Protein AF-A0A9P8IBQ2-F1 (afdb_monomer_lite)

Structure (mmCIF, N/CA/C/O backbone):
data_AF-A0A9P8IBQ2-F1
#
_entry.id   AF-A0A9P8IBQ2-F1
#
loop_
_atom_site.group_PDB
_atom_site.id
_atom_site.type_symbol
_atom_site.label_atom_id
_atom_site.label_alt_id
_atom_site.label_comp_id
_atom_site.label_asym_id
_atom_site.label_entity_id
_atom_site.label_seq_id
_atom_site.pdbx_PDB_ins_code
_atom_site.Cartn_x
_atom_site.Cartn_y
_atom_site.Cartn_z
_atom_site.occupancy
_atom_site.B_iso_or_equiv
_atom_site.auth_seq_id
_atom_site.auth_comp_id
_atom_site.auth_asym_id
_atom_site.auth_atom_id
_atom_site.pdbx_PDB_model_num
ATOM 1 N N . MET A 1 1 ? 15.523 18.089 0.288 1.00 54.06 1 MET A N 1
ATOM 2 C CA . MET A 1 1 ? 16.925 17.943 -0.165 1.00 54.06 1 MET A CA 1
ATOM 3 C C . MET A 1 1 ? 16.979 16.726 -1.082 1.00 54.06 1 MET A C 1
ATOM 5 O O . MET A 1 1 ? 16.667 15.637 -0.617 1.00 54.06 1 MET A O 1
ATOM 9 N N . LEU A 1 2 ? 17.237 16.888 -2.386 1.00 58.06 2 LEU A N 1
ATOM 10 C CA . LEU A 1 2 ? 17.301 15.734 -3.292 1.00 58.06 2 LEU A CA 1
ATOM 11 C C . LEU A 1 2 ? 18.454 14.821 -2.852 1.00 58.06 2 LEU A C 1
ATOM 13 O O . LEU A 1 2 ? 19.604 15.252 -2.775 1.00 58.06 2 LEU A O 1
ATOM 17 N N . VAL A 1 3 ? 18.156 13.559 -2.557 1.00 69.81 3 VAL A N 1
ATOM 18 C CA . VAL A 1 3 ? 19.186 12.550 -2.308 1.00 69.81 3 VAL A CA 1
ATOM 19 C C . VAL A 1 3 ? 19.750 12.134 -3.667 1.00 69.81 3 VAL A C 1
ATOM 21 O O . VAL A 1 3 ? 19.158 11.328 -4.379 1.00 69.81 3 VAL A O 1
ATOM 24 N N . HIS A 1 4 ? 20.884 12.719 -4.048 1.00 77.94 4 HIS A N 1
ATOM 25 C CA . HIS A 1 4 ? 21.529 12.486 -5.348 1.00 77.94 4 HIS A CA 1
ATOM 26 C C . HIS A 1 4 ? 22.139 11.076 -5.455 1.00 77.94 4 HIS A C 1
ATOM 28 O O . HIS A 1 4 ? 22.403 10.579 -6.547 1.00 77.94 4 HIS A O 1
ATOM 34 N N . ASN A 1 5 ? 22.331 10.396 -4.320 1.00 89.75 5 ASN A N 1
ATOM 35 C CA . ASN A 1 5 ? 22.860 9.041 -4.281 1.00 89.75 5 ASN A CA 1
ATOM 36 C C . ASN A 1 5 ? 21.721 8.012 -4.286 1.00 89.75 5 ASN A C 1
ATOM 38 O O . ASN A 1 5 ? 20.946 7.917 -3.333 1.00 89.75 5 ASN A O 1
ATOM 42 N N . ARG A 1 6 ? 21.653 7.198 -5.346 1.00 90.00 6 ARG A N 1
ATOM 43 C CA . ARG A 1 6 ? 20.630 6.151 -5.508 1.00 90.00 6 ARG A CA 1
ATOM 44 C C . ARG A 1 6 ? 20.550 5.202 -4.309 1.00 90.00 6 ARG A C 1
ATOM 46 O O . ARG A 1 6 ? 19.447 4.811 -3.943 1.00 90.00 6 ARG A O 1
ATOM 53 N N . ARG A 1 7 ? 21.683 4.858 -3.684 1.00 91.50 7 ARG A N 1
ATOM 54 C CA . ARG A 1 7 ? 21.722 3.973 -2.510 1.00 91.50 7 ARG A CA 1
ATOM 55 C C . ARG A 1 7 ? 21.047 4.626 -1.307 1.00 91.50 7 ARG A C 1
ATOM 57 O O . ARG A 1 7 ? 20.096 4.067 -0.776 1.00 91.50 7 ARG A O 1
ATOM 64 N N . ARG A 1 8 ? 21.450 5.854 -0.973 1.00 90.38 8 ARG A N 1
ATOM 65 C CA . ARG A 1 8 ? 20.826 6.623 0.116 1.00 90.38 8 ARG A CA 1
ATOM 66 C C . ARG A 1 8 ? 19.342 6.881 -0.137 1.00 90.38 8 ARG A C 1
ATOM 68 O O . ARG A 1 8 ? 18.560 6.897 0.800 1.00 90.38 8 ARG A O 1
ATOM 75 N N . LYS A 1 9 ? 18.934 7.064 -1.400 1.00 92.00 9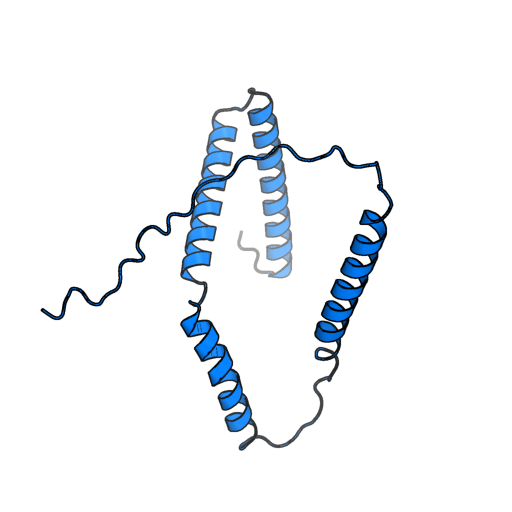 LYS A N 1
ATOM 76 C CA . LYS A 1 9 ? 17.516 7.208 -1.754 1.00 92.00 9 LYS A CA 1
ATOM 77 C C . LYS A 1 9 ? 16.739 5.927 -1.444 1.00 92.00 9 LYS A C 1
ATOM 79 O O . LYS A 1 9 ? 15.644 6.022 -0.913 1.00 92.00 9 LYS A O 1
ATOM 84 N N . ARG A 1 10 ? 17.289 4.750 -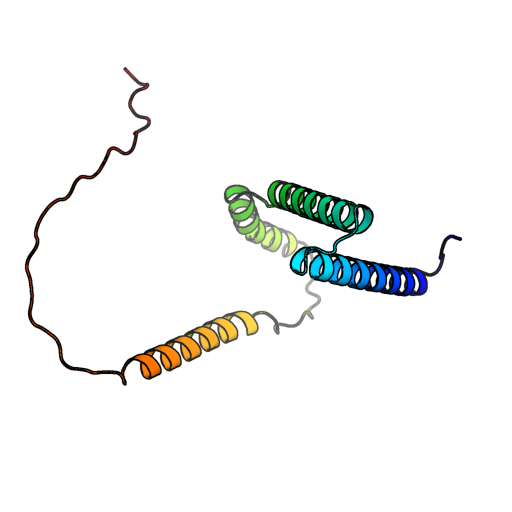1.762 1.00 91.25 10 ARG A N 1
ATOM 85 C CA . ARG A 1 10 ? 16.660 3.461 -1.428 1.00 91.25 10 ARG A CA 1
ATOM 86 C C . ARG A 1 10 ? 16.554 3.264 0.079 1.00 91.25 10 ARG A C 1
ATOM 88 O O . ARG A 1 10 ? 15.479 2.928 0.545 1.00 91.25 10 ARG A O 1
ATOM 95 N N . GLU A 1 11 ? 17.632 3.525 0.813 1.00 93.19 11 GLU A N 1
ATOM 96 C CA . GLU A 1 11 ? 17.653 3.435 2.280 1.00 93.19 11 GLU A CA 1
ATOM 97 C C . GLU A 1 11 ? 16.617 4.382 2.906 1.00 93.19 11 GLU A C 1
ATOM 99 O O . GLU A 1 11 ? 15.826 3.965 3.743 1.00 93.19 11 GLU A O 1
ATOM 104 N N . TYR A 1 12 ? 16.539 5.629 2.431 1.00 93.25 12 TYR A N 1
ATOM 105 C CA . TYR A 1 12 ? 15.530 6.588 2.882 1.00 93.25 12 TYR A CA 1
ATOM 106 C C . TYR A 1 12 ? 14.097 6.139 2.566 1.00 93.25 12 TYR A C 1
ATOM 108 O O . TYR A 1 12 ? 13.220 6.244 3.415 1.00 93.25 12 TYR A O 1
ATOM 116 N N . LEU A 1 13 ? 13.843 5.633 1.356 1.00 94.56 13 LEU A N 1
ATOM 117 C CA . LEU A 1 13 ? 12.515 5.138 0.983 1.00 94.56 13 LEU A CA 1
ATOM 118 C C . LEU A 1 13 ? 12.120 3.893 1.783 1.00 94.56 13 LEU A C 1
ATOM 120 O O . LEU A 1 13 ? 10.957 3.774 2.145 1.00 94.56 13 LEU A O 1
ATOM 124 N N . ALA A 1 14 ? 13.070 3.004 2.080 1.00 95.06 14 ALA A N 1
ATOM 125 C CA . ALA A 1 14 ? 12.837 1.850 2.942 1.00 95.06 14 ALA A CA 1
ATOM 126 C C . ALA A 1 14 ? 12.444 2.299 4.356 1.00 95.06 14 ALA A C 1
ATOM 128 O O . ALA A 1 14 ? 11.405 1.884 4.853 1.00 95.06 14 ALA A O 1
ATOM 129 N N . GLN A 1 15 ? 13.187 3.244 4.941 1.00 95.81 15 GLN A N 1
ATOM 130 C CA . GLN A 1 15 ? 12.851 3.820 6.248 1.00 95.81 15 GLN A CA 1
ATOM 131 C C . GLN A 1 15 ? 11.469 4.486 6.253 1.00 95.81 15 GLN A C 1
ATOM 133 O O . GLN A 1 15 ? 10.696 4.315 7.188 1.00 95.81 15 GLN A O 1
ATOM 138 N N . GLN A 1 16 ? 11.129 5.241 5.206 1.00 95.69 16 GLN A N 1
ATOM 139 C CA . GLN A 1 16 ? 9.805 5.863 5.091 1.00 95.69 16 GLN A CA 1
ATOM 140 C C . GLN A 1 16 ? 8.689 4.819 4.965 1.00 95.69 16 GLN A C 1
ATOM 142 O O . GLN A 1 16 ? 7.636 4.983 5.575 1.00 95.69 16 GLN A O 1
ATOM 147 N N . ALA A 1 17 ? 8.919 3.742 4.211 1.00 95.38 17 ALA A N 1
ATOM 148 C CA . ALA A 1 17 ? 7.964 2.647 4.085 1.00 95.38 17 ALA A CA 1
ATOM 149 C C . ALA A 1 17 ? 7.760 1.912 5.418 1.00 95.38 17 ALA A C 1
ATOM 151 O O . ALA A 1 17 ? 6.627 1.593 5.759 1.00 95.38 17 ALA A O 1
ATOM 152 N N . GLU A 1 18 ? 8.824 1.695 6.192 1.00 97.25 18 GLU A N 1
ATOM 153 C CA . GLU A 1 18 ? 8.748 1.096 7.531 1.00 97.25 18 GLU A CA 1
ATOM 154 C C . GLU A 1 18 ? 7.956 1.973 8.507 1.00 97.25 18 GLU A C 1
ATOM 156 O O . GLU A 1 18 ? 7.081 1.472 9.209 1.00 97.25 18 GLU A O 1
ATOM 161 N N . LEU A 1 19 ? 8.206 3.288 8.519 1.00 96.88 19 LEU A N 1
ATOM 162 C CA . LEU A 1 19 ? 7.449 4.231 9.350 1.00 96.88 19 LEU A CA 1
ATOM 163 C C . LEU A 1 19 ? 5.963 4.246 8.985 1.00 96.88 19 LEU A C 1
ATOM 165 O O . LEU A 1 19 ? 5.103 4.248 9.866 1.00 96.88 19 LEU A O 1
ATOM 169 N N . LEU A 1 20 ? 5.662 4.228 7.687 1.00 95.62 20 LEU A N 1
ATOM 170 C CA . LEU A 1 20 ? 4.293 4.164 7.199 1.00 95.62 20 LEU A CA 1
ATOM 171 C C . LEU A 1 20 ? 3.638 2.832 7.597 1.00 95.62 20 LEU A C 1
ATOM 173 O O . LEU A 1 20 ? 2.549 2.849 8.162 1.00 95.62 20 LEU A O 1
ATOM 177 N N . ALA A 1 21 ? 4.317 1.699 7.409 1.00 95.38 21 ALA A N 1
ATOM 178 C CA . ALA A 1 21 ? 3.824 0.378 7.807 1.00 95.38 21 ALA A CA 1
ATOM 179 C C . ALA A 1 21 ? 3.560 0.271 9.321 1.00 95.38 21 ALA A C 1
ATOM 181 O O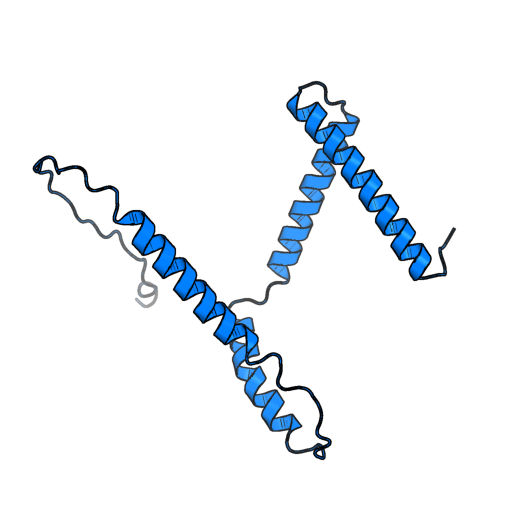 . ALA A 1 21 ? 2.571 -0.327 9.736 1.00 95.38 21 ALA A O 1
ATOM 182 N N . ALA A 1 22 ? 4.405 0.882 10.154 1.00 97.56 22 ALA A N 1
ATOM 183 C CA . ALA A 1 22 ? 4.165 0.950 11.593 1.00 97.56 22 ALA A CA 1
ATOM 184 C C . ALA A 1 22 ? 2.910 1.781 11.910 1.00 97.56 22 ALA A C 1
ATOM 186 O O . ALA A 1 22 ? 2.015 1.308 12.604 1.00 97.56 22 ALA A O 1
ATOM 187 N N . SER A 1 23 ? 2.793 2.982 11.330 1.00 96.25 23 SER A N 1
ATOM 188 C CA . SER A 1 23 ? 1.647 3.871 11.579 1.00 96.25 23 SER A CA 1
ATOM 189 C C . SER A 1 23 ? 0.300 3.271 11.155 1.00 96.25 23 SER A C 1
ATOM 191 O O . SER A 1 23 ? -0.732 3.541 11.767 1.00 96.25 23 SER A O 1
ATOM 193 N N . THR A 1 24 ? 0.306 2.439 10.117 1.00 96.50 24 THR A N 1
ATOM 194 C CA . THR A 1 24 ? -0.893 1.802 9.559 1.00 96.50 24 THR A CA 1
ATOM 195 C C . THR A 1 24 ? -1.285 0.572 10.363 1.00 96.50 24 THR A C 1
ATOM 197 O O . THR A 1 24 ? -2.471 0.376 10.627 1.00 96.50 24 THR A O 1
ATOM 200 N N . ALA A 1 25 ? -0.305 -0.197 10.847 1.00 97.19 25 ALA A N 1
ATOM 201 C CA . ALA A 1 25 ? -0.527 -1.267 11.813 1.00 97.19 25 ALA A CA 1
ATOM 202 C C . ALA A 1 25 ? -1.110 -0.729 13.130 1.00 97.19 25 ALA A C 1
ATOM 204 O O . ALA A 1 25 ? -2.089 -1.282 13.633 1.00 97.19 25 ALA A O 1
ATOM 205 N N . ASP A 1 26 ? -0.577 0.383 13.643 1.00 97.19 26 ASP A N 1
ATOM 206 C CA . ASP A 1 26 ? -1.092 1.043 14.847 1.00 97.19 26 ASP A CA 1
ATOM 207 C C . ASP A 1 26 ? -2.528 1.547 14.641 1.00 97.19 26 ASP A C 1
ATOM 209 O O . ASP A 1 26 ? -3.400 1.328 15.486 1.00 97.19 26 ASP A O 1
ATOM 213 N N . ALA A 1 27 ? -2.806 2.174 13.493 1.00 97.06 27 ALA A N 1
ATOM 214 C CA . ALA A 1 27 ? -4.151 2.614 13.127 1.00 97.06 27 ALA A CA 1
ATOM 215 C C . ALA A 1 27 ? -5.134 1.436 13.026 1.00 97.06 27 ALA A C 1
ATOM 217 O O . ALA A 1 27 ? -6.254 1.526 13.528 1.00 97.06 27 ALA A O 1
ATOM 218 N N . ALA A 1 28 ? -4.719 0.321 12.419 1.00 96.94 28 ALA A N 1
ATOM 219 C CA . ALA A 1 28 ? -5.536 -0.885 12.301 1.00 96.94 28 ALA A CA 1
ATOM 220 C C . ALA A 1 28 ? -5.811 -1.527 13.670 1.00 96.94 28 ALA A C 1
ATOM 222 O O . ALA A 1 28 ? -6.934 -1.957 13.940 1.00 96.94 28 ALA A O 1
ATOM 223 N N . ALA A 1 29 ? -4.817 -1.552 14.562 1.00 97.81 29 ALA A N 1
ATOM 224 C CA . ALA A 1 29 ? -4.995 -2.023 15.931 1.00 97.81 29 ALA A CA 1
ATOM 225 C C . ALA A 1 29 ? -5.984 -1.136 16.706 1.00 97.81 29 ALA A C 1
ATOM 227 O O . ALA A 1 29 ? -6.877 -1.649 17.381 1.00 97.81 29 ALA A O 1
ATOM 228 N N . ALA A 1 30 ? -5.885 0.189 16.566 1.00 97.00 30 ALA A N 1
ATOM 229 C CA . ALA A 1 30 ? -6.820 1.125 17.184 1.00 97.0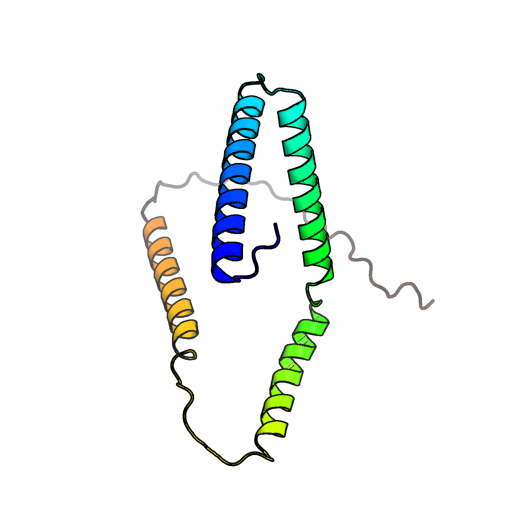0 30 ALA A CA 1
ATOM 230 C C . ALA A 1 30 ? -8.246 1.012 16.606 1.00 97.00 30 ALA A C 1
ATOM 232 O O . ALA A 1 30 ? -9.214 1.125 17.360 1.00 97.00 30 ALA A O 1
ATOM 233 N N . GLU A 1 31 ? -8.396 0.743 15.299 1.00 96.88 31 GLU A N 1
ATOM 234 C CA . GLU A 1 31 ? -9.695 0.471 14.654 1.00 96.88 31 GLU A CA 1
ATOM 235 C C . GLU A 1 31 ? -10.330 -0.789 15.253 1.00 96.88 31 GLU A C 1
ATOM 237 O O . GLU A 1 31 ? -11.497 -0.762 15.642 1.00 96.88 31 GLU A O 1
ATOM 242 N N . ALA A 1 32 ? -9.547 -1.861 15.414 1.00 96.94 32 ALA A N 1
ATOM 243 C CA . ALA A 1 32 ? -10.013 -3.115 16.005 1.00 96.94 32 ALA A CA 1
ATOM 244 C C . ALA A 1 32 ? -10.447 -2.964 17.474 1.00 96.94 32 ALA A C 1
ATOM 246 O O . ALA A 1 32 ? -11.388 -3.626 17.912 1.00 96.94 32 ALA A O 1
ATOM 247 N N . LEU A 1 33 ? -9.788 -2.081 18.229 1.00 97.25 33 LEU A N 1
ATOM 248 C CA . LEU A 1 33 ? -10.142 -1.760 19.616 1.00 97.25 33 LEU A CA 1
ATOM 249 C C . LEU A 1 33 ? -11.292 -0.744 19.731 1.00 97.25 33 LEU A C 1
ATOM 251 O O . LEU A 1 33 ? -11.800 -0.522 20.829 1.00 97.25 33 LEU A O 1
ATOM 255 N N . GLY A 1 34 ? -11.708 -0.121 18.624 1.00 96.88 34 GLY A N 1
ATOM 256 C CA . GLY A 1 34 ? -12.729 0.929 18.611 1.00 96.88 34 GLY A CA 1
ATOM 257 C C . GLY A 1 34 ? -12.261 2.272 19.185 1.00 96.88 34 GLY A C 1
ATOM 258 O O . GLY A 1 34 ? -13.090 3.132 19.472 1.00 96.88 34 GLY A O 1
ATOM 259 N N . THR A 1 35 ? -10.951 2.469 19.356 1.00 97.00 35 THR A N 1
ATOM 260 C CA . THR A 1 35 ? -10.341 3.701 19.891 1.00 97.00 35 THR A CA 1
ATOM 261 C C . THR A 1 35 ? -9.591 4.499 18.822 1.00 97.00 35 THR A C 1
ATOM 263 O O . THR A 1 35 ? -8.749 5.332 19.155 1.00 97.00 35 THR A O 1
ATOM 266 N N . ALA A 1 36 ? -9.841 4.216 17.541 1.00 95.94 36 ALA A N 1
ATOM 267 C CA . ALA A 1 36 ? -9.182 4.897 16.433 1.00 95.94 36 ALA A CA 1
ATOM 268 C C . ALA A 1 36 ? -9.513 6.392 16.406 1.00 95.94 36 ALA A C 1
ATOM 270 O O . ALA A 1 36 ? -10.673 6.791 16.526 1.00 95.94 36 ALA A O 1
ATOM 271 N N . THR A 1 37 ? -8.489 7.214 16.195 1.00 97.44 37 THR A N 1
ATOM 272 C CA . THR A 1 37 ? -8.668 8.646 15.947 1.00 97.44 37 THR A CA 1
ATOM 273 C C . THR A 1 37 ? -9.132 8.898 14.511 1.00 97.44 37 THR A C 1
ATOM 275 O O . THR A 1 37 ? -8.895 8.090 13.608 1.00 97.44 37 THR A O 1
ATOM 278 N N . ASP A 1 38 ? -9.757 10.053 14.265 1.00 96.81 38 ASP A N 1
ATOM 279 C CA . ASP A 1 38 ? -10.210 10.436 12.919 1.00 96.81 38 ASP A CA 1
ATOM 280 C C . ASP A 1 38 ? -9.063 10.443 11.896 1.00 96.81 38 ASP A C 1
ATOM 282 O O . ASP A 1 38 ? -9.240 10.054 10.740 1.00 96.81 38 ASP A O 1
ATOM 286 N N . GLU A 1 39 ? -7.864 10.837 12.331 1.00 95.81 39 GLU A N 1
ATOM 287 C CA . GLU A 1 39 ? -6.658 10.837 11.502 1.00 95.81 39 GLU A CA 1
ATOM 288 C C . GLU A 1 39 ? -6.230 9.417 11.106 1.00 95.81 39 GLU A C 1
ATOM 290 O O . GLU A 1 39 ? -5.921 9.171 9.938 1.00 95.81 39 GLU A O 1
ATOM 295 N N . GLN A 1 40 ? -6.270 8.467 12.045 1.00 96.38 40 GLN A N 1
ATOM 296 C CA . GLN A 1 40 ? -5.962 7.054 11.797 1.00 96.38 40 GLN A CA 1
ATOM 297 C C . GLN A 1 40 ? -6.973 6.421 10.833 1.00 96.38 40 GLN A C 1
ATOM 299 O O . GLN A 1 40 ? -6.589 5.717 9.898 1.00 96.38 40 GLN A O 1
ATOM 304 N N . LEU A 1 41 ? -8.261 6.736 10.993 1.00 96.69 41 LEU A N 1
ATOM 305 C CA . LEU A 1 41 ? -9.307 6.284 10.074 1.00 96.69 41 LEU A CA 1
ATOM 306 C C . LEU A 1 41 ? -9.135 6.878 8.671 1.00 96.69 41 LEU A C 1
ATOM 308 O O . LEU A 1 41 ? -9.332 6.182 7.672 1.00 96.69 41 LEU A O 1
ATOM 312 N N . ALA A 1 42 ? -8.769 8.157 8.567 1.00 97.12 42 ALA A N 1
ATOM 313 C CA . ALA A 1 42 ? -8.498 8.797 7.283 1.00 97.12 42 ALA A CA 1
ATOM 314 C C . ALA A 1 42 ? -7.280 8.175 6.582 1.00 97.12 42 ALA A C 1
ATOM 316 O O . ALA A 1 42 ? -7.307 7.982 5.365 1.00 97.12 42 ALA A O 1
ATOM 317 N N . LEU A 1 43 ? -6.237 7.833 7.339 1.00 96.62 43 LEU A N 1
ATOM 318 C CA . LEU A 1 43 ? -5.051 7.146 6.837 1.00 96.62 43 LEU A CA 1
ATOM 319 C C . LEU A 1 43 ? -5.404 5.757 6.279 1.00 96.62 43 LEU A C 1
ATOM 321 O O . LEU A 1 43 ? -5.093 5.483 5.121 1.00 96.62 43 LEU A O 1
ATOM 325 N N . LEU A 1 44 ? -6.157 4.941 7.021 1.00 96.31 44 LEU A N 1
ATOM 326 C CA . LEU A 1 44 ? -6.595 3.616 6.561 1.00 96.31 44 LEU A CA 1
ATOM 327 C C . LEU A 1 44 ? -7.476 3.680 5.305 1.00 96.31 44 LEU A C 1
ATOM 329 O O . LEU A 1 44 ? -7.349 2.848 4.407 1.00 96.31 44 LEU A O 1
ATOM 333 N N . LYS A 1 45 ? -8.361 4.679 5.206 1.00 96.25 45 LYS A N 1
ATOM 334 C CA . LYS A 1 45 ? -9.182 4.891 4.001 1.00 96.25 45 LYS A CA 1
ATOM 335 C C . LYS A 1 45 ? -8.316 5.169 2.776 1.00 96.25 45 LYS A C 1
ATOM 337 O O . LYS A 1 45 ? -8.499 4.516 1.753 1.00 96.25 45 LYS A O 1
ATOM 342 N N . ARG A 1 46 ? -7.337 6.071 2.901 1.00 95.62 46 ARG A N 1
ATOM 343 C CA . ARG A 1 46 ? -6.403 6.392 1.810 1.00 95.62 46 ARG A CA 1
ATOM 344 C C . ARG A 1 46 ? -5.608 5.169 1.363 1.00 95.62 46 ARG A C 1
ATOM 346 O O . ARG A 1 46 ? -5.422 4.983 0.165 1.00 95.62 46 ARG A O 1
ATOM 353 N N . GLU A 1 47 ? -5.167 4.325 2.292 1.00 93.81 47 GLU A N 1
ATOM 354 C CA . GLU A 1 47 ? -4.467 3.087 1.936 1.00 93.81 47 GLU A CA 1
ATOM 355 C C . GLU A 1 47 ? -5.356 2.097 1.190 1.00 93.81 47 GLU A C 1
ATOM 357 O O . GLU A 1 47 ? -4.944 1.550 0.166 1.00 93.81 47 GLU A O 1
ATOM 362 N N . ARG A 1 48 ? -6.593 1.894 1.657 1.00 93.94 48 ARG A N 1
ATOM 363 C CA . ARG A 1 48 ? -7.565 1.022 0.981 1.00 93.94 48 ARG A CA 1
ATOM 364 C C . ARG A 1 48 ? -7.865 1.524 -0.435 1.00 93.94 48 ARG A C 1
ATOM 366 O O . ARG A 1 48 ? -7.900 0.724 -1.368 1.00 93.94 48 ARG A O 1
ATOM 373 N N . GLU A 1 49 ? -8.029 2.834 -0.610 1.00 94.38 49 GLU A N 1
ATOM 374 C CA . GLU A 1 49 ? -8.224 3.468 -1.921 1.00 94.38 49 GLU A CA 1
ATOM 375 C C . GLU A 1 49 ? -7.002 3.298 -2.832 1.00 94.38 49 GLU A C 1
ATOM 377 O O . GLU A 1 49 ? -7.144 2.948 -4.005 1.00 94.38 49 GLU A O 1
ATOM 382 N N . HIS A 1 50 ? -5.795 3.489 -2.295 1.00 91.38 50 HIS A N 1
ATOM 383 C CA . HIS A 1 50 ? -4.559 3.312 -3.051 1.00 91.38 50 HIS A CA 1
ATOM 384 C C . HIS A 1 50 ? -4.380 1.858 -3.505 1.00 91.38 50 HIS A C 1
ATOM 386 O O . HIS A 1 50 ? -4.124 1.607 -4.683 1.00 91.38 50 HIS A O 1
ATOM 392 N N . ALA A 1 51 ? -4.595 0.895 -2.606 1.00 90.56 51 ALA A N 1
ATOM 393 C CA . ALA A 1 51 ? -4.526 -0.529 -2.922 1.00 90.56 51 ALA A CA 1
ATOM 394 C C . ALA A 1 51 ? -5.570 -0.939 -3.977 1.00 90.56 51 ALA A C 1
ATOM 396 O O . ALA A 1 51 ? -5.258 -1.696 -4.898 1.00 90.56 51 ALA A O 1
ATOM 397 N N . ALA A 1 52 ? -6.793 -0.404 -3.894 1.00 90.06 52 ALA A N 1
ATOM 398 C CA . ALA A 1 52 ? -7.828 -0.637 -4.900 1.00 90.06 52 ALA A CA 1
ATOM 399 C C . ALA A 1 52 ? -7.423 -0.076 -6.273 1.00 90.06 52 ALA A C 1
ATOM 401 O O . ALA A 1 52 ? -7.529 -0.769 -7.286 1.00 90.06 52 ALA A O 1
ATOM 402 N N . HIS A 1 53 ? -6.886 1.145 -6.312 1.00 88.06 53 HIS A N 1
ATOM 403 C CA . HIS A 1 53 ? -6.418 1.759 -7.551 1.00 88.06 53 HIS A CA 1
ATOM 404 C C . HIS A 1 53 ? -5.252 0.977 -8.178 1.00 88.06 53 HIS A C 1
ATOM 406 O O . HIS A 1 53 ? -5.222 0.756 -9.391 1.00 88.06 53 HIS A O 1
ATOM 412 N N . GLU A 1 54 ? -4.299 0.505 -7.375 1.00 86.62 54 GLU A N 1
ATOM 413 C CA . GLU A 1 54 ? -3.211 -0.345 -7.864 1.00 86.62 54 GLU A CA 1
ATOM 414 C C . GLU A 1 54 ? -3.718 -1.680 -8.407 1.00 86.62 54 GLU A C 1
ATOM 416 O O . GLU A 1 54 ? -3.264 -2.110 -9.470 1.00 86.62 54 GLU A O 1
ATOM 421 N N . ALA A 1 55 ? -4.695 -2.302 -7.743 1.00 84.19 55 ALA A N 1
ATOM 422 C CA . ALA A 1 55 ? -5.327 -3.527 -8.221 1.00 84.19 55 ALA A CA 1
ATOM 423 C C . ALA A 1 55 ? -6.052 -3.309 -9.558 1.00 84.19 55 ALA A C 1
ATOM 425 O O . ALA A 1 55 ? -5.913 -4.122 -10.475 1.00 84.19 55 ALA A O 1
ATOM 426 N N . GLU A 1 56 ? -6.759 -2.190 -9.724 1.00 85.06 56 GLU A N 1
ATOM 427 C CA . GLU A 1 56 ? -7.383 -1.833 -10.999 1.00 85.06 56 GLU A CA 1
ATOM 428 C C . GLU A 1 56 ? -6.353 -1.610 -12.108 1.00 85.06 56 GLU A C 1
ATOM 430 O O . GLU A 1 56 ? -6.529 -2.076 -13.235 1.00 85.06 56 GLU A O 1
ATOM 435 N N . MET A 1 57 ? -5.270 -0.893 -11.811 1.00 84.19 57 MET A N 1
ATOM 436 C CA . MET A 1 57 ? -4.210 -0.633 -12.783 1.00 84.19 57 MET A CA 1
ATOM 437 C C . MET A 1 57 ? -3.449 -1.912 -13.130 1.00 84.19 57 MET A C 1
ATOM 439 O O . MET A 1 57 ? -3.091 -2.112 -14.290 1.00 84.19 57 MET A O 1
ATOM 443 N N . ALA A 1 58 ? -3.245 -2.807 -12.165 1.00 81.12 58 ALA A N 1
ATOM 444 C CA . ALA A 1 58 ? -2.688 -4.130 -12.401 1.00 81.12 58 ALA A CA 1
ATOM 445 C C . ALA A 1 58 ? -3.623 -4.967 -13.282 1.00 81.12 58 ALA A C 1
ATOM 447 O O . ALA A 1 58 ? -3.162 -5.527 -14.273 1.00 81.12 58 ALA A O 1
ATOM 448 N N . ALA A 1 59 ? -4.929 -4.987 -13.001 1.00 81.25 59 ALA A N 1
ATOM 449 C CA . ALA A 1 59 ? -5.920 -5.687 -13.817 1.00 81.25 59 ALA A CA 1
ATOM 450 C C . ALA A 1 59 ? -5.953 -5.158 -15.261 1.00 81.25 59 ALA A C 1
ATOM 452 O O . ALA A 1 59 ? -5.969 -5.948 -16.202 1.00 81.25 59 ALA A O 1
ATOM 453 N N . LYS A 1 60 ? -5.867 -3.834 -15.445 1.00 80.25 60 LYS A N 1
ATOM 454 C CA . LYS A 1 60 ? -5.772 -3.189 -16.768 1.00 80.25 60 LYS A CA 1
ATOM 455 C C . LYS A 1 60 ? -4.458 -3.514 -17.493 1.00 80.25 60 LYS A C 1
ATOM 457 O O . LYS A 1 60 ? -4.438 -3.562 -18.718 1.00 80.25 60 LYS A O 1
ATOM 462 N N . ARG A 1 61 ? -3.361 -3.733 -16.758 1.00 78.44 61 ARG A N 1
ATOM 463 C CA . ARG A 1 61 ? -2.044 -4.100 -17.313 1.00 78.44 61 ARG A CA 1
ATOM 464 C C . ARG A 1 61 ? -1.898 -5.590 -17.606 1.00 78.44 61 ARG A C 1
ATOM 466 O O . ARG A 1 61 ? -0.977 -5.954 -18.336 1.00 78.44 61 ARG A O 1
ATOM 473 N N . GLN A 1 62 ? -2.739 -6.457 -17.043 1.00 77.12 62 GLN A N 1
ATOM 474 C CA . GLN A 1 62 ? -2.629 -7.882 -17.321 1.00 77.12 62 GLN A CA 1
ATOM 475 C C . GLN A 1 62 ? -3.007 -8.153 -18.783 1.00 77.12 62 GLN A C 1
ATOM 477 O O . GLN A 1 62 ? -4.139 -7.873 -19.181 1.00 77.12 62 GLN A O 1
ATOM 482 N N . PRO A 1 63 ? -2.103 -8.740 -19.592 1.00 75.81 63 PRO A N 1
ATOM 483 C CA . PRO A 1 63 ? -2.443 -9.119 -20.954 1.00 75.81 63 PRO A CA 1
ATOM 484 C C . PRO A 1 63 ? -3.597 -10.120 -20.902 1.00 75.81 63 PRO A C 1
ATOM 486 O O . PRO A 1 63 ? -3.569 -11.061 -20.099 1.00 75.81 63 PRO A O 1
ATOM 489 N N . GLY A 1 64 ? -4.623 -9.910 -21.728 1.00 83.19 64 GLY A N 1
ATOM 490 C CA . GLY A 1 64 ? -5.758 -10.827 -21.828 1.00 83.19 64 GLY A CA 1
ATOM 491 C C . GLY A 1 64 ? -5.315 -12.231 -22.253 1.00 83.19 64 GLY A C 1
ATOM 492 O O . GLY A 1 64 ? -4.219 -12.415 -22.780 1.00 83.19 64 GLY A O 1
ATOM 493 N N . ALA A 1 65 ? -6.173 -13.239 -22.062 1.00 79.62 65 ALA A N 1
ATOM 494 C CA . ALA A 1 65 ? -5.854 -14.629 -22.414 1.00 79.62 65 ALA A CA 1
ATOM 495 C C . ALA A 1 65 ? -5.383 -14.785 -23.875 1.00 79.62 65 ALA A C 1
ATOM 497 O O . ALA A 1 65 ? -4.450 -15.535 -24.149 1.00 79.62 65 ALA A O 1
ATOM 498 N N . MET A 1 66 ? -5.967 -14.011 -24.797 1.00 83.62 66 MET A N 1
ATOM 499 C CA . MET A 1 66 ? -5.553 -13.970 -26.201 1.00 83.62 66 MET A CA 1
ATOM 500 C C . MET A 1 66 ? -4.157 -13.360 -26.392 1.00 83.62 66 MET A C 1
ATOM 502 O O . MET A 1 66 ? -3.372 -13.894 -27.164 1.00 83.62 66 MET A O 1
ATOM 506 N N . GLU A 1 67 ? -3.821 -12.281 -25.684 1.00 84.69 67 GLU A N 1
ATOM 507 C CA . GLU A 1 67 ? -2.489 -11.660 -25.758 1.00 84.69 67 GLU A CA 1
ATOM 508 C C . GLU A 1 67 ? -1.412 -12.556 -25.137 1.00 84.69 67 GLU A C 1
ATOM 510 O O . GLU A 1 67 ? -0.303 -12.636 -25.655 1.00 84.69 67 GLU A O 1
ATOM 515 N N . ARG A 1 68 ? -1.751 -13.325 -24.095 1.00 83.81 68 ARG A N 1
ATOM 516 C CA . ARG A 1 68 ? -0.863 -14.371 -23.561 1.00 83.81 68 ARG A CA 1
ATOM 517 C C . ARG A 1 68 ? -0.650 -15.497 -24.567 1.00 83.81 68 ARG A C 1
ATOM 519 O O . ARG A 1 68 ? 0.483 -15.922 -24.757 1.00 83.81 68 ARG A O 1
ATOM 526 N N . ALA A 1 69 ? -1.713 -15.951 -25.233 1.00 83.06 69 ALA A N 1
ATOM 527 C CA . ALA A 1 69 ? -1.619 -16.988 -26.259 1.00 83.06 69 ALA A CA 1
ATOM 528 C C . ALA A 1 69 ? -0.808 -16.517 -27.476 1.00 83.06 69 ALA A C 1
ATOM 530 O O . ALA A 1 69 ? 0.039 -17.259 -27.965 1.00 83.06 69 ALA A O 1
ATOM 531 N N . LYS A 1 70 ? -1.002 -15.268 -27.922 1.00 87.38 70 LYS A N 1
ATOM 532 C CA . LYS A 1 70 ? -0.166 -14.640 -28.954 1.00 87.38 70 LYS A CA 1
ATOM 533 C C . LYS A 1 70 ? 1.282 -14.524 -28.494 1.00 87.38 70 LYS A C 1
ATOM 535 O O . LYS A 1 70 ? 2.161 -14.951 -29.221 1.00 87.38 70 LYS A O 1
ATOM 540 N N . GLY A 1 71 ? 1.543 -14.009 -27.294 1.00 85.38 71 GLY A N 1
ATOM 541 C CA . GLY A 1 71 ? 2.899 -13.915 -26.748 1.00 85.38 71 GLY A CA 1
ATOM 542 C C . GLY A 1 71 ? 3.598 -15.275 -26.679 1.00 85.38 71 GLY A C 1
ATOM 543 O O . GLY A 1 71 ? 4.759 -15.383 -27.055 1.00 85.38 71 GLY A O 1
ATOM 544 N N . TRP A 1 72 ? 2.877 -16.328 -26.288 1.00 84.75 72 TRP A N 1
ATOM 545 C CA . TRP A 1 72 ? 3.389 -17.698 -26.292 1.00 84.75 72 TRP A CA 1
ATOM 546 C C . TRP A 1 72 ? 3.655 -18.227 -27.711 1.00 84.75 72 TRP A C 1
ATOM 548 O O . TRP A 1 72 ? 4.721 -18.780 -27.964 1.00 84.75 72 TRP A O 1
ATOM 558 N N . LEU A 1 73 ? 2.738 -18.004 -28.658 1.00 84.88 73 LEU A N 1
ATOM 559 C CA . LEU A 1 73 ? 2.897 -18.435 -30.050 1.00 84.88 73 LEU A CA 1
ATOM 560 C C . LEU A 1 73 ? 4.033 -17.682 -30.768 1.00 84.88 73 LEU A C 1
ATOM 562 O O . LEU A 1 73 ? 4.839 -18.287 -31.472 1.00 84.88 73 LEU A O 1
ATOM 566 N N . LEU A 1 74 ? 4.129 -16.365 -30.569 1.00 86.12 74 LEU A N 1
ATOM 567 C CA . LEU A 1 74 ? 5.171 -15.521 -31.157 1.00 86.12 74 LEU A CA 1
ATOM 568 C C . LEU A 1 74 ? 6.525 -15.660 -30.444 1.00 86.12 74 LEU A C 1
ATOM 570 O O . LEU A 1 74 ? 7.554 -15.416 -31.069 1.00 86.12 74 LEU A O 1
ATOM 574 N N . SER A 1 75 ? 6.557 -16.116 -29.186 1.00 77.25 75 SER A N 1
ATOM 575 C CA . SER A 1 75 ? 7.804 -16.452 -28.483 1.00 77.25 75 SER A CA 1
ATOM 576 C C . SER A 1 75 ? 8.616 -17.527 -29.211 1.00 77.25 75 SER A C 1
ATOM 578 O O . SER A 1 75 ? 9.839 -17.536 -29.071 1.00 77.25 75 SER A O 1
ATOM 580 N N . GLY A 1 76 ? 7.967 -18.427 -29.956 1.00 72.50 76 GLY A N 1
ATOM 581 C CA . GLY A 1 76 ? 8.657 -19.399 -30.806 1.00 72.50 76 GLY A CA 1
ATOM 582 C C . GLY A 1 76 ? 9.319 -18.727 -32.011 1.00 72.50 76 GLY A C 1
ATOM 583 O O . GLY A 1 76 ? 10.520 -18.867 -32.217 1.00 72.50 76 GLY A O 1
ATOM 584 N N . LEU A 1 77 ? 8.568 -17.894 -32.739 1.00 62.81 77 LEU A N 1
ATOM 585 C CA . LEU A 1 77 ? 9.052 -17.224 -33.954 1.00 62.81 77 LEU A CA 1
ATOM 586 C C . LEU A 1 77 ? 10.204 -16.242 -33.700 1.00 62.81 77 LEU A C 1
ATOM 588 O O . LEU A 1 77 ? 11.126 -16.148 -34.509 1.00 62.81 77 LEU A O 1
ATOM 592 N N . SER A 1 78 ? 10.177 -15.503 -32.587 1.00 60.16 78 SER A N 1
ATOM 593 C CA . SER A 1 78 ? 11.265 -14.575 -32.249 1.00 60.16 78 SER A CA 1
ATOM 594 C C . SER A 1 78 ? 12.575 -15.292 -31.918 1.00 60.16 78 SER A C 1
ATOM 596 O O . SER A 1 78 ? 13.640 -14.691 -32.047 1.00 60.16 78 SER A O 1
ATOM 598 N N . ARG A 1 79 ? 12.516 -16.569 -31.522 1.00 58.41 79 ARG A N 1
ATOM 599 C CA . ARG A 1 79 ? 13.707 -17.375 -31.240 1.00 58.41 79 ARG A CA 1
ATOM 600 C C . ARG A 1 79 ? 14.320 -17.938 -32.525 1.00 58.41 79 ARG A C 1
ATOM 602 O O . ARG A 1 79 ? 15.540 -17.922 -32.652 1.00 58.41 79 ARG A O 1
ATOM 609 N N . ASP A 1 80 ? 13.491 -18.306 -33.499 1.00 52.16 80 ASP A N 1
ATOM 610 C CA . ASP A 1 80 ? 13.951 -18.820 -34.797 1.00 52.16 80 ASP A CA 1
ATOM 611 C C . ASP A 1 80 ? 14.442 -17.709 -35.747 1.00 52.16 80 ASP A C 1
ATOM 613 O O . ASP A 1 80 ? 15.352 -17.930 -36.542 1.00 52.16 80 ASP A O 1
ATOM 617 N N . GLY A 1 81 ? 13.916 -16.482 -35.631 1.00 48.12 81 GLY A N 1
ATOM 618 C CA . GLY A 1 81 ? 14.398 -15.322 -36.398 1.00 48.12 81 GLY A CA 1
ATOM 619 C C . GLY A 1 81 ? 15.705 -14.706 -35.878 1.00 48.12 81 GLY A C 1
ATOM 620 O O . GLY A 1 81 ? 16.450 -14.110 -36.651 1.00 48.12 81 GLY A O 1
ATOM 621 N N . ALA A 1 82 ? 16.009 -14.861 -34.585 1.00 46.62 82 ALA A N 1
ATOM 622 C CA . ALA A 1 82 ? 17.267 -14.395 -33.989 1.00 46.62 82 ALA A CA 1
ATOM 623 C C . ALA A 1 82 ? 18.406 -15.422 -34.124 1.00 46.62 82 ALA A C 1
ATOM 625 O O . ALA A 1 82 ? 19.573 -15.040 -34.150 1.00 46.62 82 ALA A O 1
ATOM 626 N N . ALA A 1 83 ? 18.079 -16.712 -34.264 1.00 44.31 83 ALA A N 1
ATOM 627 C CA . ALA A 1 83 ? 19.060 -17.777 -34.475 1.00 44.31 83 ALA A CA 1
ATOM 628 C C . ALA A 1 83 ? 19.651 -17.805 -35.900 1.00 44.31 83 ALA A C 1
ATOM 630 O O . ALA A 1 83 ? 20.664 -18.458 -36.124 1.00 44.31 83 ALA A O 1
ATOM 631 N N . ALA A 1 84 ? 19.053 -17.095 -36.864 1.00 46.50 84 ALA A N 1
ATOM 632 C CA . ALA A 1 84 ? 19.521 -17.071 -38.253 1.00 46.50 84 ALA A CA 1
ATOM 633 C C . ALA A 1 84 ? 20.509 -15.928 -38.581 1.00 46.50 84 ALA A C 1
ATOM 635 O O . ALA A 1 84 ? 20.969 -15.848 -39.717 1.00 46.50 84 ALA A O 1
ATOM 636 N N . ALA A 1 85 ? 20.834 -15.038 -37.631 1.00 50.03 85 ALA A N 1
ATOM 637 C CA . ALA A 1 85 ? 21.655 -13.846 -37.902 1.00 50.03 85 ALA A CA 1
ATOM 638 C C . ALA A 1 85 ? 22.710 -13.501 -36.833 1.00 50.03 85 ALA A C 1
ATOM 640 O O . ALA A 1 85 ? 23.311 -12.431 -36.909 1.00 50.03 85 ALA A O 1
ATOM 641 N N . ALA A 1 86 ? 22.965 -14.369 -35.852 1.00 45.81 86 ALA A N 1
ATOM 642 C CA . ALA A 1 86 ? 23.996 -14.122 -34.849 1.00 45.81 86 ALA A CA 1
ATOM 643 C C . ALA A 1 86 ? 24.833 -15.381 -34.597 1.00 45.81 86 ALA A C 1
ATOM 645 O O . ALA A 1 86 ? 24.325 -16.408 -34.157 1.00 45.81 86 ALA A O 1
ATOM 646 N N . GLU A 1 87 ? 26.115 -15.243 -34.929 1.00 42.97 87 GLU A N 1
ATOM 647 C CA . GLU A 1 87 ? 27.268 -16.063 -34.552 1.00 42.97 87 GLU A CA 1
ATOM 648 C C . GLU A 1 87 ? 27.108 -16.788 -33.194 1.00 42.97 87 GLU A C 1
ATOM 650 O O . GLU A 1 87 ? 26.653 -16.178 -32.219 1.00 42.97 87 GLU A O 1
ATOM 655 N N . PRO A 1 88 ? 27.507 -18.070 -33.085 1.00 48.88 88 PRO A N 1
ATOM 656 C CA . PRO A 1 88 ? 27.417 -18.824 -31.843 1.00 48.88 88 PRO A CA 1
ATOM 657 C C . PRO A 1 88 ? 28.576 -18.477 -30.895 1.00 48.88 88 PRO A C 1
ATOM 659 O O . PRO A 1 88 ? 29.599 -19.155 -30.875 1.00 48.88 88 PRO A O 1
ATOM 662 N N . GLU A 1 89 ? 28.389 -17.469 -30.047 1.00 43.69 89 GLU A N 1
ATOM 663 C CA . GLU A 1 89 ? 29.112 -17.376 -28.772 1.00 43.69 89 GLU A CA 1
ATOM 664 C C . GLU A 1 89 ? 28.264 -18.078 -27.701 1.00 43.69 89 GLU A C 1
ATOM 666 O O . GLU A 1 89 ? 27.271 -17.568 -27.176 1.00 43.69 89 GLU A O 1
ATOM 671 N N . THR A 1 90 ? 28.627 -19.329 -27.448 1.00 51.84 90 THR A N 1
ATOM 672 C CA . THR A 1 90 ? 28.178 -20.139 -26.320 1.00 51.84 90 THR A CA 1
ATOM 673 C C . THR A 1 90 ? 28.622 -19.501 -25.009 1.00 51.84 90 THR A C 1
ATOM 675 O O . THR A 1 90 ? 29.822 -19.364 -24.819 1.00 51.84 90 THR A O 1
ATOM 678 N N . GLU A 1 91 ? 27.687 -19.178 -24.110 1.00 48.41 91 GLU A N 1
ATOM 679 C CA . GLU A 1 91 ? 27.722 -19.538 -22.676 1.00 48.41 91 GLU A CA 1
ATOM 680 C C . GLU A 1 91 ? 26.585 -18.822 -21.919 1.00 48.41 91 GLU A C 1
ATOM 682 O O . GLU A 1 91 ? 26.769 -17.771 -21.313 1.00 48.41 91 GLU A O 1
ATOM 687 N N . VAL A 1 92 ? 25.376 -19.400 -21.922 1.00 44.44 92 VAL A N 1
ATOM 688 C CA . VAL A 1 92 ? 24.360 -19.099 -20.896 1.00 44.44 92 VAL A CA 1
ATOM 689 C C . VAL A 1 92 ? 23.687 -20.403 -20.464 1.00 44.44 92 VAL A C 1
ATOM 691 O O . VAL A 1 92 ? 22.649 -20.799 -20.981 1.00 44.44 92 VAL A O 1
ATOM 694 N N . ARG A 1 93 ? 24.358 -21.069 -19.520 1.00 44.97 93 ARG A N 1
ATOM 695 C CA . ARG A 1 93 ? 23.807 -21.725 -18.322 1.00 44.97 93 ARG A CA 1
ATOM 696 C C . ARG A 1 93 ? 22.421 -22.384 -18.470 1.00 44.97 93 ARG A C 1
ATOM 698 O O . ARG A 1 93 ? 21.390 -21.783 -18.183 1.00 44.97 93 ARG A O 1
ATOM 705 N N . ASP A 1 94 ? 22.432 -23.677 -18.788 1.00 48.62 94 ASP A N 1
ATOM 706 C CA . ASP A 1 94 ? 21.294 -24.612 -18.760 1.00 48.62 94 ASP A CA 1
ATOM 707 C C . ASP A 1 94 ? 20.803 -24.979 -17.331 1.00 48.62 94 ASP A C 1
ATOM 709 O O . ASP A 1 94 ? 20.421 -26.120 -17.076 1.00 48.62 94 ASP A O 1
ATOM 713 N N . GLU A 1 95 ? 20.782 -24.053 -16.363 1.00 56.84 95 GLU A N 1
ATOM 714 C CA . GLU A 1 95 ? 20.362 -24.388 -14.982 1.00 56.84 95 GLU A CA 1
ATOM 715 C C . GLU A 1 95 ? 18.864 -24.170 -14.699 1.00 56.84 95 GLU A C 1
ATOM 717 O O . GLU A 1 95 ? 18.308 -24.811 -13.808 1.00 56.84 95 GLU A O 1
ATOM 722 N N . ASP A 1 96 ? 18.153 -23.370 -15.499 1.00 55.41 96 ASP A N 1
ATOM 723 C CA . ASP A 1 96 ? 16.758 -23.011 -15.183 1.00 55.41 96 ASP A CA 1
ATOM 724 C C . ASP A 1 96 ? 15.700 -23.976 -15.750 1.00 55.41 96 ASP A C 1
ATOM 726 O O . ASP A 1 96 ? 14.543 -23.972 -15.323 1.00 55.41 96 ASP A O 1
ATOM 730 N N . ARG A 1 97 ? 16.066 -24.859 -16.689 1.00 53.69 97 ARG A N 1
ATOM 731 C CA . ARG A 1 97 ? 15.120 -25.832 -17.275 1.00 53.69 97 ARG A CA 1
ATOM 732 C C . ARG A 1 97 ? 14.864 -27.049 -16.379 1.00 53.69 97 ARG A C 1
ATOM 734 O O . ARG A 1 97 ? 13.805 -27.663 -16.495 1.00 53.69 97 ARG A O 1
ATOM 741 N N . GLY A 1 98 ? 15.782 -27.369 -15.464 1.00 53.09 98 GLY A N 1
ATOM 742 C CA . GLY A 1 98 ? 15.623 -28.464 -14.498 1.00 53.09 98 GLY A CA 1
ATOM 743 C C . GLY A 1 98 ? 14.714 -28.123 -13.310 1.00 53.09 98 GLY A C 1
ATOM 744 O O . GLY A 1 98 ? 14.067 -29.012 -12.756 1.00 53.09 98 GLY A O 1
ATOM 745 N N . GLY A 1 99 ? 14.606 -26.838 -12.950 1.00 66.81 99 GLY A N 1
ATOM 746 C CA . GLY A 1 99 ? 13.878 -26.397 -11.756 1.00 66.81 99 GLY A CA 1
ATOM 747 C C . GLY A 1 99 ? 12.367 -26.627 -11.828 1.00 66.81 99 GLY A C 1
ATOM 748 O O . GLY A 1 99 ? 11.773 -27.106 -10.867 1.00 66.81 99 GLY A O 1
ATOM 749 N N . VAL A 1 100 ? 11.737 -26.356 -12.976 1.00 67.69 100 VAL A N 1
ATOM 750 C CA . VAL A 1 100 ? 10.270 -26.455 -13.113 1.00 67.69 100 VAL A CA 1
ATOM 751 C C . VAL A 1 100 ? 9.790 -27.910 -13.064 1.00 67.69 100 VAL A C 1
ATOM 753 O O . VAL A 1 100 ? 8.788 -28.206 -12.415 1.00 67.69 100 VAL A O 1
ATOM 756 N N . LEU A 1 101 ? 10.516 -28.841 -13.693 1.00 67.81 101 LEU A N 1
ATOM 757 C CA . LEU A 1 101 ? 10.185 -30.271 -13.633 1.00 67.81 101 LEU A CA 1
ATOM 758 C C . LEU A 1 101 ? 10.382 -30.840 -12.222 1.00 67.81 101 LEU A C 1
ATOM 760 O O . LEU A 1 101 ? 9.528 -31.590 -11.752 1.00 67.81 101 LEU A O 1
ATOM 764 N N . ALA A 1 102 ? 11.448 -30.435 -11.524 1.00 70.81 102 ALA A N 1
ATOM 765 C CA . ALA A 1 102 ? 11.677 -30.818 -10.132 1.00 70.81 102 ALA A CA 1
ATOM 766 C C . ALA A 1 102 ? 10.569 -30.294 -9.201 1.00 70.81 102 ALA A C 1
ATOM 768 O O . ALA A 1 102 ? 10.126 -31.005 -8.302 1.00 70.81 102 ALA A O 1
ATOM 769 N N . GLN A 1 103 ? 10.061 -29.085 -9.452 1.00 73.88 103 GLN A N 1
ATOM 770 C CA . GLN A 1 103 ? 8.985 -28.486 -8.660 1.00 73.88 103 GLN A CA 1
ATOM 771 C C . GLN A 1 103 ? 7.642 -29.205 -8.862 1.00 73.88 103 GLN A C 1
ATOM 773 O O . GLN A 1 103 ? 6.903 -29.416 -7.903 1.00 73.88 103 GLN A O 1
ATOM 778 N N . VAL A 1 104 ? 7.342 -29.641 -10.091 1.00 75.00 104 VAL A N 1
ATOM 779 C CA . VAL A 1 104 ? 6.146 -30.452 -10.383 1.00 75.00 104 VAL A CA 1
ATOM 780 C C . VAL A 1 104 ? 6.246 -31.838 -9.742 1.00 75.00 104 VAL A C 1
ATOM 782 O O . VAL A 1 104 ? 5.257 -32.314 -9.188 1.00 75.00 104 VAL A O 1
ATOM 785 N N . GLN A 1 105 ? 7.427 -32.463 -9.758 1.00 79.69 105 GLN A N 1
ATO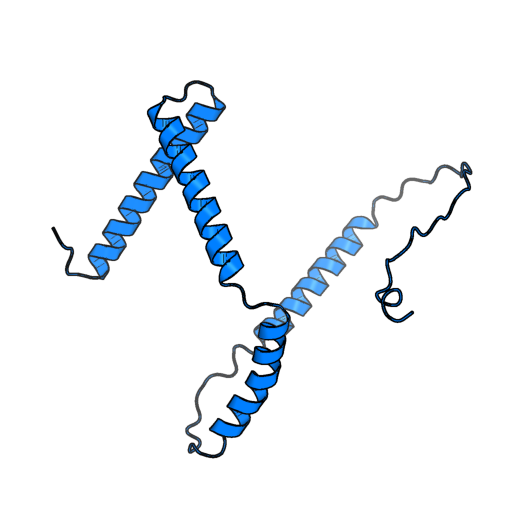M 786 C CA . GLN A 1 105 ? 7.650 -33.749 -9.086 1.00 79.69 105 GLN A CA 1
ATOM 787 C C . GLN A 1 105 ? 7.541 -33.625 -7.558 1.00 79.69 105 GLN A C 1
ATOM 789 O O . GLN A 1 105 ? 6.908 -34.466 -6.924 1.00 79.69 105 GLN A O 1
ATOM 794 N N . ALA A 1 106 ? 8.071 -32.550 -6.966 1.00 76.62 106 ALA A N 1
ATOM 795 C CA . ALA A 1 106 ? 7.934 -32.277 -5.534 1.00 76.62 106 ALA A CA 1
ATOM 796 C C . ALA A 1 106 ? 6.465 -32.067 -5.124 1.00 76.62 106 ALA A C 1
ATOM 798 O O . ALA A 1 106 ? 6.005 -32.660 -4.151 1.00 76.62 106 ALA A O 1
ATOM 799 N N . LEU A 1 107 ? 5.696 -31.311 -5.917 1.00 78.38 107 LEU A N 1
ATOM 800 C CA . LEU A 1 107 ? 4.259 -31.118 -5.690 1.00 78.38 107 LEU A CA 1
ATOM 801 C C . LEU A 1 107 ? 3.454 -32.420 -5.823 1.00 78.38 107 LEU A C 1
ATOM 803 O O . LEU A 1 107 ? 2.443 -32.591 -5.143 1.00 78.38 107 LEU A O 1
ATOM 807 N N . GLN A 1 108 ? 3.874 -33.347 -6.688 1.00 79.25 108 GLN A N 1
ATOM 808 C CA . GLN A 1 108 ? 3.247 -34.667 -6.789 1.00 79.25 108 GLN A CA 1
ATOM 809 C C . GLN A 1 108 ? 3.549 -35.531 -5.558 1.00 79.25 108 GLN A C 1
ATOM 811 O O . GLN A 1 108 ? 2.619 -36.106 -4.994 1.00 79.25 108 GLN A O 1
ATOM 816 N N . ALA A 1 109 ? 4.793 -35.535 -5.071 1.00 74.94 109 ALA A N 1
ATOM 817 C CA . ALA A 1 109 ? 5.175 -36.261 -3.857 1.00 74.94 109 ALA A CA 1
ATOM 818 C C . ALA A 1 109 ? 4.467 -35.725 -2.591 1.00 74.94 109 ALA A C 1
ATOM 820 O O . ALA A 1 109 ? 4.018 -36.499 -1.741 1.00 74.94 109 ALA A O 1
ATOM 821 N N . GLU A 1 110 ? 4.286 -34.406 -2.469 1.00 69.94 110 GLU A N 1
ATOM 822 C CA . GLU A 1 110 ? 3.498 -33.808 -1.377 1.00 69.94 110 GLU A CA 1
ATOM 823 C C . GLU A 1 110 ? 2.016 -34.206 -1.440 1.00 69.94 110 GLU A C 1
ATOM 825 O O . GLU A 1 110 ? 1.365 -34.426 -0.416 1.00 69.94 110 GLU A O 1
ATOM 830 N N . ARG A 1 111 ? 1.470 -34.359 -2.649 1.00 70.12 111 ARG A N 1
ATOM 831 C CA . ARG A 1 111 ? 0.077 -34.773 -2.838 1.00 70.12 111 ARG A CA 1
ATOM 832 C C . ARG A 1 111 ? -0.138 -36.251 -2.506 1.00 70.12 111 ARG A C 1
ATOM 834 O O . ARG A 1 111 ? -1.177 -36.600 -1.950 1.00 70.12 111 ARG A O 1
ATOM 841 N N . GLU A 1 112 ? 0.839 -37.103 -2.802 1.00 69.62 112 GLU A N 1
ATOM 842 C CA . GLU A 1 112 ? 0.818 -38.528 -2.447 1.00 69.62 112 GLU A CA 1
ATOM 843 C C . GLU A 1 112 ? 0.949 -38.748 -0.932 1.00 69.62 112 GLU A C 1
ATOM 845 O O . GLU A 1 112 ? 0.235 -39.576 -0.363 1.00 69.62 112 GLU A O 1
ATOM 850 N N . THR A 1 113 ? 1.776 -37.951 -0.247 1.00 63.75 113 THR A N 1
ATOM 851 C CA . THR A 1 113 ? 1.897 -38.010 1.223 1.00 63.75 113 THR A CA 1
ATOM 852 C C . THR A 1 113 ? 0.648 -37.480 1.937 1.00 63.75 113 THR A C 1
ATOM 854 O O . THR A 1 113 ? 0.223 -38.068 2.934 1.00 63.75 113 THR A O 1
ATOM 857 N N . GLN A 1 114 ? -0.020 -36.449 1.403 1.00 60.34 114 GLN A N 1
ATOM 858 C CA . GLN A 1 114 ? -1.340 -36.032 1.900 1.00 60.34 114 GLN A CA 1
ATOM 859 C C . GLN A 1 114 ? -2.432 -37.078 1.647 1.00 60.34 114 GLN A C 1
ATOM 861 O O . GLN A 1 114 ? -3.297 -37.261 2.503 1.00 60.34 114 GLN A O 1
ATOM 866 N N . ALA A 1 115 ? -2.392 -37.785 0.513 1.00 59.69 115 ALA A N 1
ATOM 867 C CA . ALA A 1 115 ? -3.352 -38.847 0.218 1.00 59.69 115 ALA A CA 1
ATOM 868 C C . ALA A 1 115 ? -3.200 -40.045 1.175 1.00 59.69 115 ALA A C 1
ATOM 870 O O . ALA A 1 115 ? -4.206 -40.578 1.636 1.00 59.69 115 ALA A O 1
ATOM 871 N N . GLN A 1 116 ? -1.971 -40.414 1.558 1.00 58.00 116 GLN A N 1
ATOM 872 C CA . GLN A 1 116 ? -1.735 -41.463 2.564 1.00 58.00 116 GLN A CA 1
ATOM 873 C C . GLN A 1 116 ? -2.134 -41.045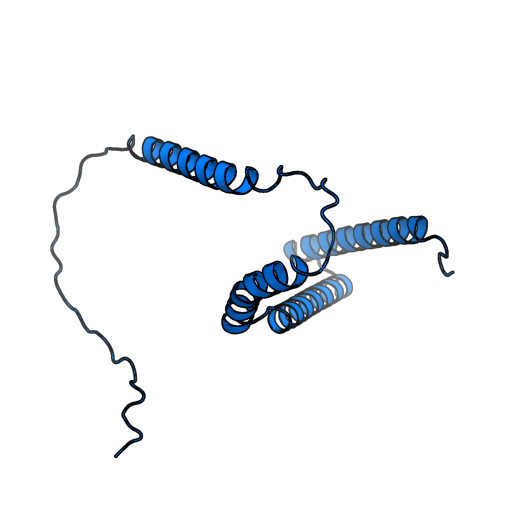 3.989 1.00 58.00 116 GLN A C 1
ATOM 875 O O . GLN A 1 116 ? -2.564 -41.889 4.775 1.00 58.00 116 GLN A O 1
ATOM 880 N N . ALA A 1 117 ? -2.057 -39.755 4.330 1.00 56.00 117 ALA A N 1
ATOM 881 C CA . ALA A 1 117 ? -2.479 -39.258 5.643 1.00 56.00 117 ALA A CA 1
ATOM 882 C C . ALA A 1 117 ? -4.011 -39.224 5.831 1.00 56.00 117 ALA A C 1
ATOM 884 O O . ALA A 1 117 ? -4.486 -39.231 6.967 1.00 56.00 117 ALA A O 1
ATOM 885 N N . GLN A 1 118 ? -4.797 -39.211 4.747 1.00 52.94 118 GLN A N 1
ATOM 886 C CA . GLN A 1 118 ? -6.266 -39.208 4.821 1.00 52.94 118 GLN A CA 1
ATOM 887 C C . GLN A 1 118 ? -6.893 -40.609 4.934 1.00 52.94 118 GLN A C 1
ATOM 889 O O . GLN A 1 118 ? -8.066 -40.710 5.289 1.00 52.94 118 GLN A O 1
ATOM 894 N N . ASP A 1 119 ? -6.125 -41.685 4.733 1.00 44.75 119 ASP A N 1
ATOM 895 C CA . ASP A 1 119 ? -6.646 -43.065 4.722 1.00 44.75 119 ASP A CA 1
ATOM 896 C C . ASP A 1 119 ? -6.689 -43.737 6.116 1.00 44.75 119 ASP A C 1
ATOM 898 O O . ASP A 1 119 ? -7.102 -44.884 6.262 1.00 44.75 119 ASP A O 1
ATOM 902 N N . SER A 1 120 ? -6.294 -43.025 7.183 1.00 50.78 120 SER A N 1
ATOM 903 C CA . SER A 1 120 ? -6.254 -43.561 8.561 1.00 50.78 120 SER A CA 1
ATOM 904 C C . SER A 1 120 ? -7.459 -43.196 9.444 1.00 50.78 120 SER A C 1
ATOM 906 O O . SER A 1 120 ? -7.433 -43.458 10.644 1.00 50.78 120 SER A O 1
ATOM 908 N N . THR A 1 121 ? -8.541 -42.637 8.889 1.00 50.66 121 THR A N 1
ATOM 909 C CA . THR A 1 121 ? -9.769 -42.350 9.666 1.00 50.66 121 THR A CA 1
ATOM 910 C C . THR A 1 121 ? -10.953 -43.166 9.150 1.00 50.66 121 THR A C 1
ATOM 912 O O . THR A 1 121 ? -11.934 -42.631 8.640 1.00 50.66 121 THR A O 1
ATOM 915 N N . GLN A 1 122 ? -10.859 -44.491 9.268 1.00 39.75 122 GLN A N 1
ATOM 916 C CA . GLN A 1 122 ? -11.950 -45.410 8.944 1.00 39.75 122 GLN A CA 1
ATOM 917 C C . GLN A 1 122 ? -12.807 -45.663 10.202 1.00 39.75 122 GLN A C 1
ATOM 919 O O . GLN A 1 122 ? -12.502 -46.518 11.029 1.00 39.75 122 GLN A O 1
ATOM 924 N N . LEU A 1 123 ? -13.880 -44.883 10.360 1.00 50.75 123 LEU A N 1
ATOM 925 C CA . LEU A 1 123 ? -15.026 -45.189 11.230 1.00 50.75 123 LEU A CA 1
ATOM 926 C C . LEU A 1 123 ? -16.149 -45.804 10.368 1.00 50.75 123 LEU A C 1
ATOM 928 O O . LEU A 1 123 ? -16.270 -45.446 9.194 1.00 50.75 123 LEU A O 1
ATOM 932 N N . PRO A 1 124 ? -16.958 -46.739 10.902 1.00 61.06 124 PRO A N 1
ATOM 933 C CA . PRO A 1 124 ? -17.902 -47.517 10.102 1.00 61.06 124 PRO A CA 1
ATOM 934 C C . PRO A 1 124 ? -19.105 -46.688 9.602 1.00 61.06 124 PRO A C 1
ATOM 936 O O . PRO A 1 124 ? -19.498 -45.712 10.246 1.00 61.06 124 PRO A O 1
ATOM 939 N N . PRO A 1 125 ? -19.720 -47.084 8.469 1.00 60.06 125 PRO A N 1
ATOM 940 C CA . PRO A 1 125 ? -20.772 -46.313 7.807 1.00 60.06 125 PRO A CA 1
ATOM 941 C C . PRO A 1 125 ? -22.162 -46.512 8.441 1.00 60.06 125 PRO A C 1
ATOM 943 O O . PRO A 1 125 ? -22.537 -47.649 8.741 1.00 60.06 125 PRO A O 1
ATOM 946 N N . PRO A 1 126 ? -23.000 -45.463 8.545 1.00 53.06 126 PRO A N 1
ATOM 947 C CA . PRO A 1 126 ? -24.446 -45.628 8.614 1.00 53.06 126 PRO A CA 1
ATOM 948 C C . PRO A 1 126 ? -25.046 -45.829 7.210 1.00 53.06 126 PRO A C 1
ATOM 950 O O . PRO A 1 126 ? -24.649 -45.205 6.226 1.00 53.06 126 PRO A O 1
ATOM 953 N N . SER A 1 127 ? -26.005 -46.748 7.141 1.00 53.56 127 SER A N 1
ATOM 954 C CA . SER A 1 127 ? -26.755 -47.177 5.955 1.00 53.56 127 SER A CA 1
ATOM 955 C C . SER A 1 127 ? -27.732 -46.096 5.429 1.00 53.56 127 SER A C 1
ATOM 957 O O . SER A 1 127 ? -27.974 -45.098 6.108 1.00 53.56 127 SER A O 1
ATOM 959 N N . PRO A 1 128 ? -28.291 -46.270 4.213 1.00 59.53 128 PRO A N 1
ATOM 960 C CA . PRO A 1 128 ? -28.699 -45.175 3.337 1.00 59.53 128 PRO A CA 1
ATOM 961 C C . PRO A 1 128 ? -30.145 -44.715 3.553 1.00 59.53 128 PRO A C 1
ATOM 963 O O . PRO A 1 128 ? -31.078 -45.516 3.512 1.00 59.53 128 PRO A O 1
ATOM 966 N N . SER A 1 129 ? -30.346 -43.401 3.659 1.00 47.97 129 SER A N 1
ATOM 967 C CA . SER A 1 129 ? -31.651 -42.772 3.460 1.00 47.97 129 SER A CA 1
ATOM 968 C C . SER A 1 129 ? -31.699 -42.105 2.089 1.00 47.97 129 SER A C 1
ATOM 970 O O . SER A 1 129 ? -31.027 -41.113 1.813 1.00 47.97 129 SER A O 1
ATOM 972 N N . SER A 1 130 ? -32.523 -42.701 1.242 1.00 53.72 130 SER A N 1
ATOM 973 C CA . SER A 1 130 ? -33.034 -42.212 -0.027 1.00 53.72 130 SER A CA 1
ATOM 974 C C . SER A 1 130 ? -33.599 -40.788 0.036 1.00 53.72 130 SER A C 1
ATOM 976 O O . SER A 1 130 ? -34.566 -40.540 0.756 1.00 53.72 130 SER A O 1
ATOM 978 N N . SER A 1 131 ? -33.126 -39.911 -0.846 1.00 53.62 131 SER A N 1
ATOM 979 C CA . SER A 1 131 ? -33.997 -38.941 -1.513 1.00 53.62 131 SER A CA 1
ATOM 980 C C . SER A 1 131 ? -33.489 -38.659 -2.925 1.00 53.62 131 SER A C 1
ATOM 982 O O . SER A 1 131 ? -32.389 -38.179 -3.182 1.00 53.62 131 SER A O 1
ATOM 984 N N . SER A 1 132 ? -34.326 -39.087 -3.854 1.00 49.56 132 SER A N 1
ATOM 985 C CA . SER A 1 132 ? -34.290 -38.870 -5.286 1.00 49.56 132 SER A CA 1
ATOM 986 C C . SER A 1 132 ? -34.759 -37.453 -5.641 1.00 49.56 132 SER A C 1
ATOM 988 O O . SER A 1 132 ? -35.397 -36.779 -4.835 1.00 49.56 132 SER A O 1
ATOM 990 N N . SER A 1 133 ? -34.545 -37.088 -6.913 1.00 48.03 133 SER A N 1
ATOM 991 C CA . SER A 1 133 ? -35.098 -35.935 -7.652 1.00 48.03 133 SER A CA 1
ATOM 992 C C . SER A 1 133 ? -34.356 -34.600 -7.443 1.00 48.03 133 SER A C 1
ATOM 994 O O . SER A 1 133 ? -34.012 -34.234 -6.336 1.00 48.03 133 SER A O 1
ATOM 996 N N . SER A 1 134 ? -34.050 -33.790 -8.455 1.00 52.38 134 SER A N 1
ATOM 997 C CA . SER A 1 134 ? -34.406 -33.810 -9.871 1.00 52.38 134 SER A CA 1
ATOM 998 C C . SER A 1 134 ? -33.392 -32.967 -10.651 1.00 52.38 134 SER A C 1
ATOM 1000 O O . SER A 1 134 ? -32.928 -31.920 -10.205 1.00 52.38 134 SER A O 1
ATOM 1002 N N . SER A 1 135 ? -33.050 -33.449 -11.839 1.00 49.50 135 SER A N 1
ATOM 1003 C CA . SER A 1 135 ? -32.299 -32.738 -12.863 1.00 49.50 135 SER A CA 1
ATOM 1004 C C . SER A 1 135 ? -33.127 -31.601 -13.466 1.00 49.50 135 SER A C 1
ATOM 1006 O O . SER A 1 135 ? -34.267 -31.818 -13.875 1.00 49.50 135 SER A O 1
ATOM 1008 N N . SER A 1 136 ? -32.528 -30.424 -13.634 1.00 57.94 136 SER A N 1
ATOM 1009 C CA . SER A 1 136 ? -32.987 -29.410 -14.591 1.00 57.94 136 SER A CA 1
ATOM 1010 C C . SER A 1 136 ? -31.790 -28.611 -15.120 1.00 57.94 136 SER A C 1
ATOM 1012 O O . SER A 1 136 ? -31.214 -27.824 -14.372 1.00 57.94 136 SER A O 1
ATOM 1014 N N . PRO A 1 137 ? -31.378 -28.794 -16.389 1.00 58.47 137 PRO A N 1
ATOM 1015 C CA . PRO A 1 137 ? -30.389 -27.930 -17.024 1.00 58.47 137 PRO A CA 1
ATOM 1016 C C . PRO A 1 137 ? -31.067 -26.654 -17.546 1.00 58.47 137 PRO A C 1
ATOM 1018 O O . PRO A 1 137 ? -31.754 -26.676 -18.568 1.00 58.47 137 PRO A O 1
ATOM 1021 N N . SER A 1 138 ? -30.875 -25.521 -16.867 1.00 54.94 138 SER A N 1
ATOM 1022 C CA . SER A 1 138 ? -31.367 -24.228 -17.352 1.00 54.94 138 SER A CA 1
ATOM 1023 C C . SER A 1 138 ? -30.433 -23.641 -18.425 1.00 54.94 138 SER A C 1
ATOM 1025 O O . SER A 1 138 ? -29.319 -23.188 -18.179 1.00 54.94 138 SER A O 1
ATOM 1027 N N . SER A 1 139 ? -30.917 -23.720 -19.666 1.00 55.72 139 SER A N 1
ATOM 1028 C CA . SER A 1 139 ? -30.711 -22.807 -20.802 1.00 55.72 139 SER A CA 1
ATOM 1029 C C . SER A 1 139 ? -29.399 -22.003 -20.866 1.00 55.72 139 SER A C 1
ATOM 1031 O O . SER A 1 139 ? -29.323 -20.848 -20.435 1.00 55.72 139 SER A O 1
ATOM 1033 N N . LYS A 1 140 ? -28.400 -22.552 -21.566 1.00 58.84 140 LYS A N 1
ATOM 1034 C CA . LYS A 1 140 ? -27.337 -21.745 -22.180 1.00 58.84 140 LYS A CA 1
ATOM 1035 C C . LYS A 1 140 ? -27.933 -20.991 -23.373 1.00 58.84 140 LYS A C 1
ATOM 1037 O O . LYS A 1 140 ? -28.401 -21.600 -24.332 1.00 58.84 140 LYS A O 1
ATOM 1042 N N . LYS A 1 141 ? -27.932 -19.662 -23.294 1.00 61.41 141 LYS A N 1
ATOM 1043 C CA . LYS A 1 141 ? -28.325 -18.746 -24.371 1.00 61.41 141 LYS A CA 1
ATOM 1044 C C . LYS A 1 141 ? -27.355 -18.944 -25.540 1.00 61.41 141 LYS A C 1
ATOM 1046 O O . LYS A 1 141 ? -26.189 -18.581 -25.433 1.00 61.41 141 LYS A O 1
ATOM 1051 N N . SER A 1 142 ? -27.814 -19.591 -26.609 1.00 68.69 142 SER A N 1
ATOM 1052 C CA . SER A 1 142 ? -27.036 -19.763 -27.839 1.00 68.69 142 SER A CA 1
ATOM 1053 C C . SER A 1 142 ? -27.198 -18.528 -28.732 1.00 68.69 142 SER A C 1
ATOM 1055 O O . SER A 1 142 ? -28.287 -17.966 -28.826 1.00 68.69 142 SER A O 1
ATOM 1057 N N . TRP A 1 143 ? -26.115 -18.104 -29.389 1.00 71.62 143 TRP A N 1
ATOM 1058 C CA . TRP A 1 143 ? -26.063 -16.938 -30.291 1.00 71.62 143 TRP A CA 1
ATOM 1059 C C . TRP A 1 143 ? -26.904 -17.085 -31.575 1.00 71.62 143 TRP A C 1
ATOM 1061 O O . TRP A 1 143 ? -26.986 -16.167 -32.383 1.00 71.62 143 TRP A O 1
ATOM 1071 N N . SER A 1 144 ? -27.559 -18.229 -31.761 1.00 64.38 144 SER A N 1
ATOM 1072 C CA . SER A 1 144 ? -28.286 -18.623 -32.970 1.00 64.38 144 SER A CA 1
ATOM 1073 C C . SER A 1 144 ? -29.620 -17.895 -33.196 1.00 64.38 144 SER A C 1
ATOM 1075 O O . SER A 1 144 ? -30.281 -18.162 -34.194 1.00 64.38 144 SER A O 1
ATOM 1077 N N . SER A 1 145 ? -30.054 -16.994 -32.303 1.00 64.88 145 SER A N 1
ATOM 1078 C CA . SER A 1 145 ? -31.367 -16.332 -32.427 1.00 64.88 145 SER A CA 1
ATOM 1079 C C . SER A 1 145 ? -31.375 -15.066 -33.295 1.00 64.88 145 SER A C 1
ATOM 1081 O O . SER A 1 145 ? -32.411 -14.417 -33.372 1.00 64.88 145 SER A O 1
ATOM 1083 N N . TRP A 1 146 ? -30.251 -14.678 -33.906 1.00 65.19 146 TRP A N 1
ATOM 1084 C CA . TRP A 1 146 ? -30.140 -13.430 -34.685 1.00 65.19 146 TRP A CA 1
ATOM 1085 C C . TRP A 1 146 ? -30.180 -13.646 -36.210 1.00 65.19 146 TRP A C 1
ATOM 1087 O O . TRP A 1 146 ? -30.089 -12.681 -36.958 1.00 65.19 146 TRP A O 1
ATOM 1097 N N . LEU A 1 147 ? -30.314 -14.892 -36.684 1.00 68.62 147 LEU A N 1
ATOM 1098 C CA . LEU A 1 147 ? -30.341 -15.229 -38.119 1.00 68.62 147 LEU A CA 1
ATOM 1099 C C . LEU A 1 147 ? -31.728 -15.662 -38.625 1.00 68.62 147 LEU A C 1
ATOM 1101 O O . LEU A 1 147 ? -31.827 -16.520 -39.502 1.00 68.62 147 LEU A O 1
ATOM 1105 N N . ARG A 1 148 ? -32.806 -15.094 -38.084 1.00 52.75 148 ARG A N 1
ATOM 1106 C CA . ARG A 1 148 ? -34.151 -15.336 -38.614 1.00 52.75 148 ARG A CA 1
ATOM 1107 C C . ARG A 1 148 ? -34.880 -14.047 -38.924 1.00 52.75 148 ARG A C 1
ATOM 1109 O O . ARG A 1 148 ? -34.755 -13.112 -38.106 1.00 52.75 148 ARG A O 1
#

Foldseek 3Di:
DDPPDPVVVVVVVVVVVVVLVVLLVVLVVCVVVVNHDPVSVVSNVVVVVVVVVVVVVVVVPDDPPVSVVVCVVVVVVVVVVVVVPDDDPDDDDPPPVVVVVVVVVVVVVVVVVVVVVVPPDDDPDDDDDDDDDDDDDPDDDDPPPPPD

Radius of gyration: 28.81 Å; chains: 1; bounding box: 64×66×58 Å

Organism: NCBI:txid265104

pLDDT: mean 74.09, std 18.47, range [39.75, 97.81]

Secondary structure (DSSP, 8-state):
----SHHHHHHHHHHHHHHHHHHHHHHHHHHHHT---HHHHHHHHHHHHHHHHHHHHHHHHSPPHHHHHHHHHHHHHHHHHHTTSS-------TTSHHHHHHHHHHHHHHHHHHHHHTTT--PPPPPP--------------GGGG--

Sequence (148 aa):
MLVHNRRRKREYLAQQAELLAASTADAAAAEALGTATDEQLALLKREREHAAHEAEMAAKRQPGAMERAKGWLLSGLSRDGAAAAAEPETEVRDEDRGGVLAQVQALQAERETQAQAQDSTQLPPPSPSSSSSSSSPSSKKSWSSWLR